Protein AF-U3U5K9-F1 (afdb_monomer)

Sequence (78 aa):
MPALIARVVWCEMDPASGKPLNADSLSQTITVPASLMPRSSVSVPLRLSGLAPGQLGYVRVHDVQAVTDASGTVVAGQ

Mean predicted aligned error: 7.74 Å

Solvent-accessible surface area (backbone atoms only — not comparable to full-atom values): 5091 Å² total; per-residue (Å²): 70,72,23,33,37,32,38,35,38,37,21,39,44,39,86,89,79,72,42,67,40,66,90,71,50,41,76,49,78,50,77,44,74,59,43,92,56,100,54,94,78,84,88,76,95,78,83,79,70,98,55,57,82,91,49,58,59,39,79,48,80,43,77,73,41,76,48,80,75,84,78,78,72,77,80,76,75,132

Radius of gyration: 18.01 Å; Cα contacts (8 Å, |Δi|>4): 123; chains: 1; bounding box: 46×21×54 Å

Nearest PDB structures (foldseek):
  2jwy-assembly1_A  TM=8.346E-01  e=1.318E-02  Escherichia coli K-12
  3ir2-assembly1_A  TM=2.715E-01  e=9.337E+00  Homo sapiens

Secondary structure (DSSP, 8-state):
--EEEEEEEEE-B-TTT--B-GGG-EEEEEEEPP-SS--S---------SS-TTT--EEEEEEEEEE-----------

Foldseek 3Di:
DFKKKKKKKWAFADPVPRHGPPVPIDMDMWIDHDDPDDDDDDDTDDDPPDDDPVRTRDMDIDPMDGDPDPPPDPPDDD

Structure (mmCIF, N/CA/C/O backbone):
data_AF-U3U5K9-F1
#
_entry.id   AF-U3U5K9-F1
#
loop_
_atom_site.group_PDB
_atom_site.id
_atom_site.type_symbol
_atom_site.label_atom_id
_atom_site.label_alt_id
_atom_site.label_comp_id
_atom_site.label_asym_id
_atom_site.label_entity_id
_atom_site.label_seq_id
_atom_site.pdbx_PDB_ins_code
_atom_site.Cartn_x
_atom_site.Cartn_y
_atom_site.Cartn_z
_atom_site.occupancy
_atom_site.B_iso_or_equiv
_atom_site.auth_seq_id
_atom_site.auth_comp_id
_atom_site.auth_asym_id
_atom_site.auth_atom_id
_atom_site.pdbx_PDB_model_num
ATOM 1 N N . MET A 1 1 ? -13.179 -5.766 15.541 1.00 82.62 1 MET A N 1
ATOM 2 C CA . MET A 1 1 ? -11.889 -5.202 15.067 1.00 82.62 1 MET A CA 1
ATOM 3 C C . MET A 1 1 ? -11.843 -3.718 15.400 1.00 82.62 1 MET A C 1
ATOM 5 O O . MET A 1 1 ? -12.859 -3.074 15.148 1.00 82.62 1 MET A O 1
ATOM 9 N N . PRO A 1 2 ? -10.743 -3.193 15.978 1.00 86.62 2 PRO A N 1
ATOM 10 C CA . PRO A 1 2 ? -10.617 -1.769 16.304 1.00 86.62 2 PRO A CA 1
ATOM 11 C C . PRO A 1 2 ? -10.494 -0.907 15.041 1.00 86.62 2 PRO A C 1
ATOM 13 O O . PRO A 1 2 ? -10.223 -1.431 13.959 1.00 86.62 2 PRO A O 1
ATOM 16 N N . ALA A 1 3 ? -10.690 0.405 15.188 1.00 91.69 3 ALA A N 1
ATOM 17 C CA . ALA A 1 3 ? -10.379 1.355 14.127 1.00 91.69 3 ALA A CA 1
ATOM 18 C C . ALA A 1 3 ? -8.857 1.460 13.942 1.00 91.69 3 ALA A C 1
ATOM 20 O O . ALA A 1 3 ? -8.096 1.383 14.909 1.00 91.69 3 ALA A O 1
ATOM 21 N N . LEU A 1 4 ? -8.409 1.619 12.697 1.00 93.62 4 LEU A N 1
ATOM 22 C CA . LEU A 1 4 ? -6.991 1.689 12.343 1.00 93.62 4 LEU A CA 1
ATOM 23 C C . LEU A 1 4 ? -6.761 2.776 11.292 1.00 93.62 4 LEU A C 1
ATOM 25 O O . LEU A 1 4 ? -7.619 3.040 10.447 1.00 93.62 4 LEU A O 1
ATOM 29 N N . ILE A 1 5 ? -5.564 3.340 11.300 1.00 96.12 5 ILE A N 1
ATOM 30 C CA . ILE A 1 5 ? -5.019 4.164 10.225 1.00 96.12 5 ILE A CA 1
ATOM 31 C C . ILE A 1 5 ? -3.735 3.506 9.723 1.00 96.12 5 ILE A C 1
ATOM 33 O O . ILE A 1 5 ? -2.992 2.909 10.501 1.00 96.12 5 ILE A O 1
ATOM 37 N N . ALA A 1 6 ? -3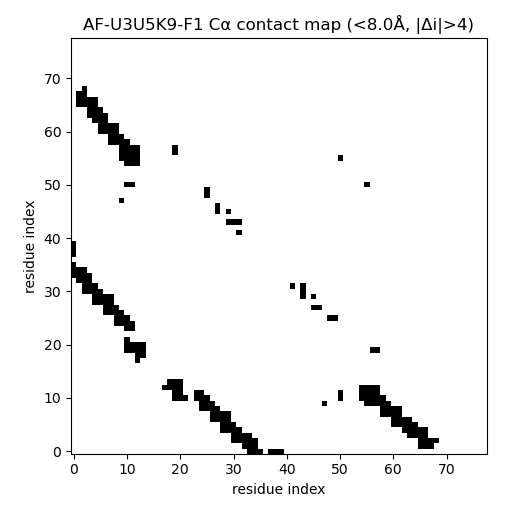.499 3.562 8.416 1.00 96.88 6 ALA A N 1
ATOM 38 C CA . ALA A 1 6 ? -2.279 3.042 7.812 1.00 96.88 6 ALA A CA 1
ATOM 39 C C . ALA A 1 6 ? -1.876 3.880 6.604 1.00 96.88 6 ALA A C 1
ATOM 41 O O . ALA A 1 6 ? -2.726 4.470 5.928 1.00 96.88 6 ALA A O 1
ATOM 42 N N . ARG A 1 7 ? -0.580 3.881 6.291 1.00 97.56 7 ARG A N 1
ATOM 43 C CA . ARG A 1 7 ? -0.054 4.490 5.073 1.00 97.56 7 ARG A CA 1
ATOM 44 C C . ARG A 1 7 ? 0.242 3.415 4.039 1.00 97.56 7 ARG A C 1
ATOM 46 O O . ARG A 1 7 ? 0.895 2.414 4.330 1.00 97.56 7 ARG A O 1
ATOM 53 N N . VAL A 1 8 ? -0.235 3.633 2.820 1.00 97.75 8 VAL A N 1
ATOM 54 C CA . VAL A 1 8 ? 0.088 2.801 1.663 1.00 97.75 8 VAL A CA 1
ATOM 55 C C . VAL A 1 8 ? 1.010 3.586 0.750 1.00 97.75 8 VAL A C 1
ATOM 57 O O . VAL A 1 8 ? 0.719 4.738 0.436 1.00 97.75 8 VAL A O 1
ATOM 60 N N . VAL A 1 9 ? 2.110 2.968 0.338 1.00 97.56 9 VAL A N 1
ATOM 61 C CA . VAL A 1 9 ? 3.087 3.519 -0.604 1.00 97.56 9 VAL A CA 1
ATOM 62 C C . VAL A 1 9 ? 3.149 2.623 -1.832 1.00 97.56 9 VAL A C 1
ATOM 64 O O . VAL A 1 9 ? 3.110 1.398 -1.695 1.00 97.56 9 VAL A O 1
ATOM 67 N N . TRP A 1 10 ? 3.246 3.220 -3.017 1.00 97.69 10 TRP A N 1
ATOM 68 C CA . TRP A 1 10 ? 3.425 2.498 -4.271 1.00 97.69 10 TRP A CA 1
ATOM 69 C C . TRP A 1 10 ? 4.366 3.218 -5.231 1.00 97.69 10 TRP A C 1
ATOM 71 O O . TRP A 1 10 ? 4.449 4.446 -5.233 1.00 97.69 10 TRP A O 1
ATOM 81 N N . CYS A 1 11 ? 5.062 2.435 -6.051 1.00 96.31 11 CYS A N 1
ATOM 82 C CA . CYS A 1 11 ? 5.969 2.921 -7.086 1.00 96.31 11 CYS A CA 1
ATOM 83 C C . CYS A 1 11 ? 6.188 1.865 -8.184 1.00 96.31 11 CYS A C 1
ATOM 85 O O . CYS A 1 11 ? 5.672 0.740 -8.120 1.00 96.31 11 CYS A O 1
ATOM 87 N N . GLU A 1 12 ? 6.959 2.244 -9.200 1.00 96.00 12 GLU A N 1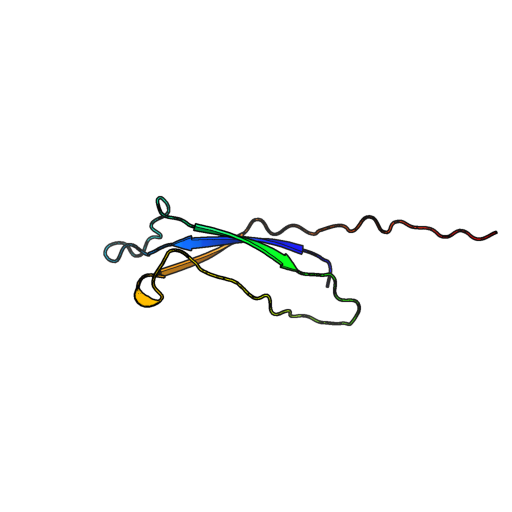
ATOM 88 C CA . GLU A 1 12 ? 7.541 1.307 -10.158 1.00 96.00 12 GLU A CA 1
ATOM 89 C C . GLU A 1 12 ? 8.681 0.502 -9.504 1.00 96.00 12 GLU A C 1
ATOM 91 O O . GLU A 1 12 ? 9.254 0.882 -8.476 1.00 96.00 12 GLU A O 1
ATOM 96 N N . MET A 1 13 ? 8.987 -0.653 -10.086 1.00 94.62 13 MET A N 1
ATOM 97 C CA . MET A 1 13 ? 10.106 -1.494 -9.683 1.00 94.62 13 MET A CA 1
ATOM 98 C C . MET A 1 13 ? 11.196 -1.413 -10.747 1.00 94.62 13 MET A C 1
ATOM 100 O O . MET A 1 13 ? 10.909 -1.561 -11.931 1.00 94.62 13 MET A O 1
ATOM 104 N N . ASP A 1 14 ? 12.442 -1.215 -10.326 1.00 91.81 14 ASP A N 1
ATOM 105 C CA . ASP A 1 14 ? 13.583 -1.226 -11.232 1.00 91.81 14 ASP A CA 1
ATOM 106 C C . ASP A 1 14 ? 13.716 -2.616 -11.883 1.00 91.81 14 ASP A C 1
ATOM 108 O O . ASP A 1 14 ? 13.897 -3.606 -11.162 1.00 91.81 14 ASP A O 1
ATOM 112 N N . PRO A 1 15 ? 13.644 -2.731 -13.220 1.00 87.69 15 PRO A N 1
ATOM 113 C CA . PRO A 1 15 ? 13.633 -4.029 -13.891 1.00 87.69 15 PRO A CA 1
ATOM 114 C C . PRO A 1 15 ? 14.978 -4.761 -13.805 1.00 87.69 15 PRO A C 1
ATOM 116 O O . PRO A 1 15 ? 15.013 -5.981 -13.943 1.00 87.69 15 PRO A O 1
ATOM 119 N N . ALA A 1 16 ? 16.083 -4.044 -13.574 1.00 93.56 16 ALA A N 1
ATOM 120 C CA . ALA A 1 16 ? 17.417 -4.634 -13.506 1.00 93.56 16 ALA A CA 1
ATOM 121 C C . ALA A 1 16 ? 17.728 -5.241 -12.126 1.00 93.56 16 ALA A C 1
ATOM 123 O O . ALA A 1 16 ? 18.325 -6.313 -12.037 1.00 93.56 16 ALA A O 1
ATOM 124 N N . SER A 1 17 ? 17.335 -4.564 -11.045 1.00 91.88 17 SER A N 1
ATOM 125 C CA . SER A 1 17 ? 17.638 -4.950 -9.661 1.00 91.88 17 SER A CA 1
ATOM 126 C C . SER A 1 17 ? 16.451 -5.537 -8.898 1.00 91.88 17 SER A C 1
ATOM 128 O O . SER A 1 17 ? 16.648 -6.096 -7.818 1.00 91.88 17 SER A O 1
ATOM 130 N N . GLY A 1 18 ? 15.226 -5.392 -9.415 1.00 91.44 18 GLY A N 1
ATOM 131 C CA . GLY A 1 18 ? 13.994 -5.798 -8.734 1.00 91.44 18 GLY A CA 1
ATOM 132 C C . GLY A 1 18 ? 13.688 -4.970 -7.483 1.00 91.44 18 GLY A C 1
ATOM 133 O O . GLY A 1 18 ? 12.926 -5.406 -6.621 1.00 91.44 18 GLY A O 1
ATOM 134 N N . LYS A 1 19 ? 14.317 -3.797 -7.329 1.00 94.31 19 LYS A N 1
ATOM 135 C CA . LYS A 1 19 ? 14.127 -2.930 -6.162 1.00 94.31 19 LYS A CA 1
ATOM 136 C C . LYS A 1 19 ? 13.068 -1.858 -6.427 1.00 94.31 19 LYS A C 1
ATOM 138 O O . LYS A 1 19 ? 12.971 -1.371 -7.550 1.00 94.31 19 LYS A O 1
ATOM 143 N N . PRO A 1 20 ? 12.308 -1.431 -5.404 1.00 94.69 20 PRO A N 1
ATOM 144 C CA . PRO A 1 20 ? 11.368 -0.326 -5.553 1.00 94.69 20 PRO A CA 1
ATOM 145 C C . PRO A 1 20 ? 12.094 0.974 -5.910 1.00 94.69 20 PRO A C 1
ATOM 147 O O . PRO A 1 20 ? 13.076 1.342 -5.251 1.00 94.69 20 PRO A O 1
ATOM 150 N N . LEU A 1 21 ? 11.579 1.704 -6.899 1.00 93.81 21 LEU A N 1
ATOM 151 C CA . LEU A 1 21 ? 12.042 3.050 -7.235 1.00 93.81 21 LEU A CA 1
ATOM 152 C C . LEU A 1 21 ? 11.472 4.046 -6.220 1.00 93.81 21 LEU A C 1
ATOM 154 O O . LEU A 1 21 ? 10.469 4.713 -6.449 1.00 93.81 21 LEU A O 1
ATOM 158 N N . ASN A 1 22 ? 12.096 4.106 -5.040 1.00 89.19 22 ASN A N 1
ATOM 159 C CA . ASN A 1 22 ? 11.545 4.862 -3.913 1.00 89.19 22 ASN A CA 1
ATOM 160 C C . ASN A 1 22 ? 11.457 6.380 -4.165 1.00 89.19 22 ASN A C 1
ATOM 162 O O . ASN A 1 22 ? 10.604 7.023 -3.557 1.00 89.19 22 ASN A O 1
ATOM 166 N N . ALA A 1 23 ? 12.306 6.940 -5.034 1.00 89.38 23 ALA A N 1
ATOM 167 C CA . ALA A 1 23 ? 12.325 8.373 -5.345 1.00 89.38 23 ALA A CA 1
ATOM 168 C C . ALA A 1 23 ? 10.993 8.872 -5.937 1.00 89.38 23 ALA A C 1
ATOM 170 O O . ALA A 1 23 ? 10.545 9.958 -5.584 1.00 89.38 23 ALA A O 1
ATOM 171 N N . ASP A 1 24 ? 10.327 8.039 -6.739 1.00 87.75 24 ASP A N 1
ATOM 172 C CA . ASP A 1 24 ? 9.046 8.334 -7.393 1.00 87.75 24 ASP A CA 1
ATOM 173 C C . ASP A 1 24 ? 7.856 7.704 -6.650 1.00 87.75 24 ASP A C 1
ATOM 175 O O . ASP A 1 24 ? 6.813 7.393 -7.228 1.00 87.75 24 ASP A O 1
ATOM 179 N N . SER A 1 25 ? 8.010 7.474 -5.342 1.00 95.31 25 SER A N 1
ATOM 180 C CA . SER A 1 25 ? 6.953 6.871 -4.534 1.00 95.31 25 SER A CA 1
ATOM 181 C C . SER A 1 25 ? 5.772 7.802 -4.337 1.00 95.31 25 SER A C 1
ATOM 183 O O . SER A 1 25 ? 5.902 8.948 -3.907 1.00 95.31 25 SER A O 1
ATOM 185 N N . LEU A 1 26 ? 4.590 7.238 -4.532 1.00 97.06 26 LEU A N 1
ATOM 186 C CA . LEU A 1 26 ? 3.312 7.856 -4.230 1.00 97.06 26 LEU A CA 1
ATOM 187 C C . LEU A 1 26 ? 2.731 7.214 -2.975 1.00 97.06 26 LEU A C 1
ATOM 189 O O . LEU A 1 26 ? 3.066 6.081 -2.627 1.00 97.06 26 LEU A O 1
ATOM 193 N N . SER A 1 27 ? 1.880 7.944 -2.257 1.00 96.38 27 SER A N 1
ATOM 194 C CA . SER A 1 27 ? 1.298 7.425 -1.022 1.00 96.38 27 SER A CA 1
ATOM 195 C C . SER A 1 27 ? -0.124 7.900 -0.779 1.00 96.38 27 SER A C 1
ATOM 197 O O . SER A 1 27 ? -0.468 9.031 -1.114 1.00 96.38 27 SER A O 1
ATOM 199 N N . GLN A 1 28 ? -0.917 7.056 -0.126 1.00 96.94 28 GLN A N 1
ATOM 200 C CA . GLN A 1 28 ? -2.260 7.360 0.354 1.00 96.94 28 GLN A CA 1
ATOM 201 C C . GLN A 1 28 ? -2.422 6.802 1.765 1.00 96.94 28 GLN A C 1
ATOM 203 O O . GLN A 1 28 ? -2.063 5.660 2.052 1.00 96.94 28 GLN A O 1
ATOM 208 N N . THR A 1 29 ? -3.012 7.608 2.636 1.00 96.62 29 THR A N 1
ATOM 209 C CA . THR A 1 29 ? -3.478 7.156 3.943 1.00 96.62 29 THR A CA 1
ATOM 210 C C . THR A 1 29 ? -4.840 6.487 3.795 1.00 96.62 29 THR A C 1
ATOM 212 O O . THR A 1 29 ? -5.725 7.010 3.116 1.00 96.62 29 THR A O 1
ATOM 215 N N . ILE A 1 30 ? -5.014 5.335 4.437 1.00 95.88 30 ILE A N 1
ATOM 216 C CA . ILE A 1 30 ? -6.294 4.634 4.523 1.00 95.88 30 ILE A CA 1
ATOM 217 C C . ILE A 1 30 ? -6.787 4.601 5.966 1.00 95.88 30 ILE A C 1
ATOM 219 O O . ILE A 1 30 ? -5.999 4.512 6.908 1.00 95.88 30 ILE A O 1
ATOM 223 N N . THR A 1 31 ? -8.107 4.625 6.120 1.00 94.25 31 THR A N 1
ATOM 224 C CA . THR A 1 31 ? -8.778 4.480 7.412 1.00 94.25 31 THR A CA 1
ATOM 225 C C . THR A 1 31 ? -9.626 3.222 7.389 1.00 94.25 31 THR A C 1
ATOM 227 O O . THR A 1 31 ? -10.437 3.015 6.486 1.00 94.25 31 THR A O 1
ATOM 230 N N . VAL A 1 32 ? -9.439 2.380 8.398 1.00 92.88 32 VAL A N 1
ATOM 231 C CA . VAL A 1 32 ? -10.262 1.204 8.652 1.00 92.88 32 VAL A CA 1
ATOM 232 C C . VAL A 1 32 ? -11.204 1.542 9.806 1.00 92.88 32 VAL A C 1
ATOM 234 O O . VAL A 1 32 ? -10.723 1.787 10.914 1.00 92.88 32 VAL A O 1
ATOM 237 N N . PRO A 1 33 ? -12.529 1.564 9.591 1.00 88.69 33 PRO A N 1
ATOM 238 C CA . PRO A 1 33 ? -13.470 1.836 10.667 1.00 88.69 33 PRO A CA 1
ATOM 239 C C . PRO A 1 33 ? -13.520 0.674 11.665 1.00 88.69 33 PRO A C 1
ATOM 241 O O . PRO A 1 33 ? -13.334 -0.492 11.299 1.00 88.69 33 PRO A O 1
ATOM 244 N N . ALA A 1 34 ? -13.833 0.990 12.924 1.00 88.62 34 ALA A N 1
ATOM 245 C CA . ALA A 1 34 ? -14.114 -0.029 13.925 1.00 88.62 34 ALA A CA 1
ATOM 246 C C . ALA A 1 34 ? -15.317 -0.877 13.489 1.00 88.62 34 ALA A C 1
ATOM 248 O O . ALA A 1 34 ? -16.307 -0.37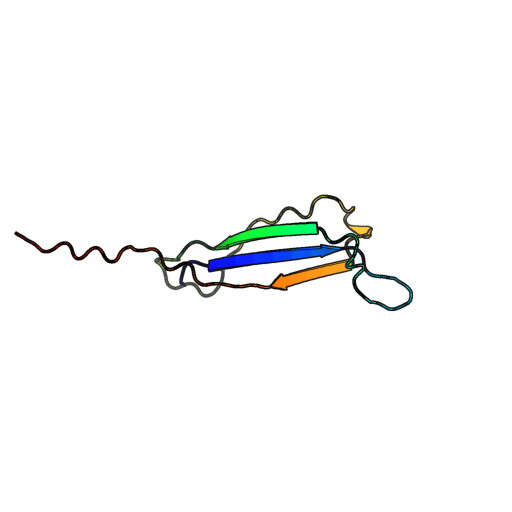8 12.953 1.00 88.62 34 ALA A O 1
ATOM 249 N N . SER A 1 35 ? -15.232 -2.183 13.726 1.00 86.94 35 SER A N 1
ATOM 250 C CA . SER A 1 35 ? -16.317 -3.111 13.425 1.00 86.94 35 SER A CA 1
ATOM 251 C C . SER A 1 35 ? -17.016 -3.517 14.716 1.00 86.94 35 SER A C 1
ATOM 253 O O . SER A 1 35 ? -16.382 -4.121 15.583 1.00 86.94 35 SER A O 1
ATOM 255 N N . LEU A 1 36 ? -18.311 -3.192 14.810 1.00 86.00 36 LEU A N 1
ATOM 256 C CA . LEU A 1 36 ? -19.188 -3.554 15.933 1.00 86.00 36 LEU A CA 1
ATOM 257 C C . LEU A 1 36 ? -19.561 -5.044 15.938 1.00 86.00 36 LEU A C 1
ATOM 259 O O . LEU A 1 36 ? -19.869 -5.606 16.982 1.00 86.00 36 LEU A O 1
ATOM 263 N N . MET A 1 37 ? -19.523 -5.686 14.771 1.00 89.00 37 MET A N 1
ATOM 264 C CA . MET A 1 37 ? -19.755 -7.121 14.627 1.00 89.00 37 MET A CA 1
ATOM 265 C C . MET A 1 37 ? -18.419 -7.875 14.612 1.00 89.00 37 MET A C 1
ATOM 267 O O . MET A 1 37 ? -17.418 -7.331 14.127 1.00 89.00 37 MET A O 1
ATOM 271 N N . PRO A 1 38 ? -18.373 -9.134 15.087 1.00 85.50 38 PRO A N 1
ATOM 272 C CA . PRO A 1 38 ? -17.203 -9.984 14.924 1.00 85.50 38 PRO A CA 1
ATOM 273 C C . PRO A 1 38 ? -16.871 -10.144 13.439 1.00 85.50 38 PRO A C 1
ATOM 275 O O . PRO A 1 38 ? -17.585 -10.797 12.683 1.00 85.50 38 PRO A O 1
ATOM 278 N N . ARG A 1 39 ? -15.779 -9.517 13.014 1.00 83.75 39 ARG A N 1
ATOM 279 C CA . ARG A 1 39 ? -15.195 -9.671 11.683 1.00 83.75 39 ARG A CA 1
ATOM 280 C C . ARG A 1 39 ? -13.688 -9.748 11.824 1.00 83.75 39 ARG A C 1
ATOM 282 O O . ARG A 1 39 ? -13.133 -9.105 12.712 1.00 83.75 39 ARG A O 1
ATOM 289 N N . SER A 1 40 ? -13.053 -10.515 10.948 1.00 86.19 40 SER A N 1
ATOM 290 C CA . SER A 1 40 ? -11.597 -10.670 10.865 1.00 86.19 40 SER A CA 1
ATOM 291 C C . SER A 1 40 ? -10.995 -10.033 9.607 1.00 86.19 40 SER A C 1
ATOM 293 O O . SER A 1 40 ? -9.777 -10.016 9.458 1.00 86.19 40 SER A O 1
ATOM 295 N N . SER A 1 41 ? -11.823 -9.494 8.706 1.00 89.25 41 SER A N 1
ATOM 296 C CA . SER A 1 41 ? -11.383 -8.834 7.476 1.00 89.25 41 SER A CA 1
ATOM 297 C C . SER A 1 41 ? -12.280 -7.652 7.100 1.00 89.25 41 SER A C 1
ATOM 299 O O . SER A 1 41 ? -13.436 -7.535 7.518 1.00 89.25 41 SER A O 1
ATOM 301 N N . VAL A 1 42 ? -11.714 -6.738 6.314 1.00 90.19 42 VAL A 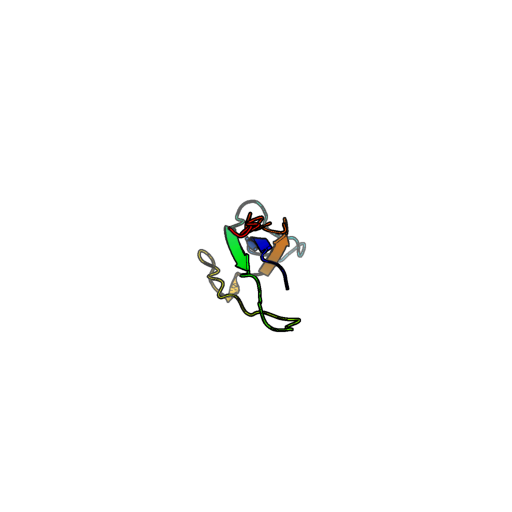N 1
ATOM 302 C CA . VAL A 1 42 ? -12.370 -5.538 5.792 1.00 90.19 42 VAL A CA 1
ATOM 303 C C . VAL A 1 42 ? -11.768 -5.198 4.436 1.00 90.19 42 VAL A C 1
ATOM 305 O O . VAL A 1 42 ? -10.567 -5.357 4.229 1.00 90.19 42 VAL A O 1
ATOM 308 N N . SER A 1 43 ? -12.601 -4.729 3.514 1.00 92.94 43 SER A N 1
ATOM 309 C CA . SER A 1 43 ? -12.162 -4.227 2.214 1.00 92.94 43 SER A CA 1
ATOM 310 C C . SER A 1 43 ? -12.214 -2.706 2.232 1.00 92.94 43 SER A C 1
ATOM 312 O O . SER A 1 43 ? -13.231 -2.130 2.619 1.00 92.94 43 SER A O 1
ATOM 314 N N . VAL A 1 44 ? -11.120 -2.062 1.828 1.00 92.00 44 VAL A N 1
ATOM 315 C CA . VAL A 1 44 ? -11.006 -0.601 1.755 1.00 92.00 44 VAL A CA 1
ATOM 316 C C . VAL A 1 44 ? -10.666 -0.222 0.314 1.00 92.00 44 VAL A C 1
ATOM 318 O O . VAL A 1 44 ? -9.702 -0.766 -0.228 1.00 92.00 44 VAL A O 1
ATOM 321 N N . PRO A 1 45 ? -11.431 0.674 -0.334 1.00 91.94 45 PRO A N 1
ATOM 322 C CA . PRO A 1 45 ? -11.099 1.133 -1.674 1.00 91.94 45 PRO A CA 1
ATOM 323 C C . PRO A 1 45 ? -9.816 1.971 -1.645 1.00 91.94 45 PRO A C 1
ATOM 325 O O . PRO A 1 45 ? -9.673 2.894 -0.844 1.00 91.94 45 PRO A O 1
ATOM 328 N N . LEU A 1 46 ? -8.890 1.664 -2.550 1.00 93.94 46 LEU A N 1
ATOM 329 C CA . LEU A 1 46 ? -7.590 2.320 -2.667 1.00 93.94 46 LEU A CA 1
ATOM 330 C C . LEU A 1 46 ? -7.406 2.814 -4.106 1.00 93.94 46 LEU A C 1
ATOM 332 O O . LEU A 1 46 ? -7.611 2.045 -5.045 1.00 93.94 46 LEU A O 1
ATOM 336 N N . ARG A 1 47 ? -7.033 4.088 -4.294 1.00 93.44 47 ARG A N 1
ATOM 337 C CA . ARG A 1 47 ? -6.804 4.663 -5.630 1.00 93.44 47 ARG A CA 1
ATOM 338 C C . ARG A 1 47 ? -5.318 4.900 -5.857 1.00 93.44 47 ARG A C 1
ATOM 340 O O . ARG A 1 47 ? -4.782 5.946 -5.504 1.00 93.44 47 ARG A O 1
ATOM 347 N N . LEU A 1 48 ? -4.682 3.943 -6.520 1.00 94.62 48 LEU A N 1
ATOM 348 C CA . LEU A 1 48 ? -3.279 4.022 -6.923 1.00 94.62 48 LEU A CA 1
ATOM 349 C C . LEU A 1 48 ? -3.141 4.943 -8.139 1.00 94.62 48 LEU A C 1
ATOM 351 O O . LEU A 1 48 ? -3.174 4.508 -9.285 1.00 94.62 48 LEU A O 1
ATOM 355 N N . SER A 1 49 ? -3.087 6.244 -7.879 1.00 92.62 49 SER A N 1
ATOM 356 C CA . SER A 1 49 ? -2.979 7.265 -8.925 1.00 92.62 49 SER A CA 1
ATOM 357 C C . SER A 1 49 ? -1.518 7.474 -9.328 1.00 92.62 49 SER A C 1
ATOM 359 O O . SER A 1 49 ? -0.621 7.067 -8.598 1.00 92.62 49 SER A O 1
ATOM 361 N N . GLY A 1 50 ? -1.284 8.121 -10.472 1.00 92.75 50 GLY A N 1
ATOM 362 C CA . GLY A 1 50 ? 0.047 8.562 -10.910 1.00 92.75 50 GLY A CA 1
ATOM 363 C C . GLY A 1 50 ? 0.907 7.516 -11.626 1.00 92.75 50 GLY A C 1
ATOM 364 O O . GLY A 1 50 ? 1.927 7.893 -12.186 1.00 92.75 50 GLY A O 1
ATOM 365 N N . LEU A 1 51 ? 0.484 6.248 -11.684 1.00 93.38 51 LEU A N 1
ATOM 366 C CA . LEU A 1 51 ? 1.133 5.199 -12.479 1.00 93.38 51 LEU A CA 1
ATOM 367 C C . LEU A 1 51 ? 0.109 4.457 -13.335 1.00 93.38 51 LEU A C 1
ATOM 369 O O . LEU A 1 51 ? -1.014 4.198 -12.895 1.00 93.38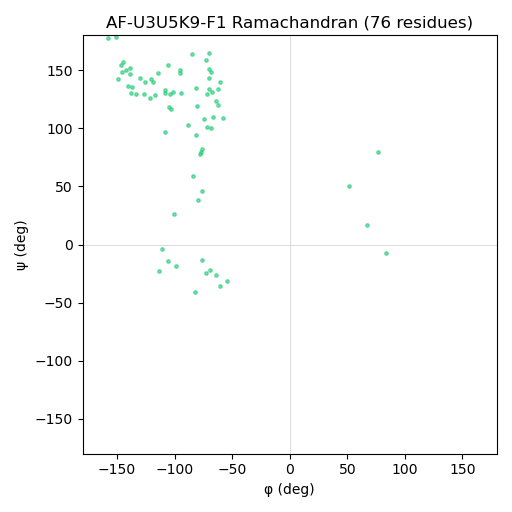 51 LEU A O 1
ATOM 373 N N . ALA A 1 52 ? 0.504 4.081 -14.552 1.00 92.56 52 ALA A N 1
ATOM 374 C CA . ALA A 1 52 ? -0.280 3.145 -15.344 1.00 92.56 52 ALA A CA 1
ATOM 375 C C . ALA A 1 52 ? -0.243 1.746 -14.692 1.00 92.56 52 ALA A C 1
ATOM 377 O O . ALA A 1 52 ? 0.782 1.372 -14.119 1.00 92.56 52 ALA A O 1
ATOM 378 N N . PRO A 1 53 ? -1.301 0.921 -14.818 1.00 91.31 53 PRO A N 1
ATOM 379 C CA . PRO A 1 53 ? -1.327 -0.413 -14.212 1.00 91.31 53 PRO A CA 1
ATOM 380 C C . PRO A 1 53 ? -0.140 -1.311 -14.594 1.00 91.31 53 PRO A C 1
ATOM 382 O O . PRO A 1 53 ? 0.295 -2.107 -13.774 1.00 91.31 53 PRO A O 1
ATOM 385 N N . GLY A 1 54 ? 0.407 -1.164 -15.808 1.00 92.00 54 GLY A N 1
ATOM 386 C CA . GLY A 1 54 ? 1.582 -1.919 -16.264 1.00 92.00 54 GLY A CA 1
ATOM 387 C C . GLY A 1 54 ? 2.927 -1.452 -15.689 1.00 92.00 54 GLY A C 1
ATOM 388 O O . GLY A 1 54 ? 3.909 -2.168 -15.832 1.00 92.00 54 GLY A O 1
ATOM 389 N N . GLN A 1 55 ? 2.978 -0.276 -15.056 1.00 92.50 55 GLN A N 1
ATOM 390 C CA . GLN A 1 55 ? 4.180 0.285 -14.416 1.00 92.50 55 GLN A CA 1
ATOM 391 C C . GLN A 1 55 ? 4.199 0.061 -12.901 1.00 92.50 55 GLN A C 1
ATOM 393 O O . GLN A 1 55 ? 5.238 0.170 -12.257 1.00 92.50 55 GLN A O 1
ATOM 398 N N . LEU A 1 56 ? 3.046 -0.234 -12.300 1.00 94.75 56 LEU A N 1
ATOM 399 C CA . LEU A 1 56 ? 2.952 -0.495 -10.872 1.00 94.75 56 LEU A CA 1
ATOM 400 C C . LEU A 1 56 ? 3.695 -1.795 -10.526 1.00 94.75 56 LEU A C 1
ATOM 402 O O . LEU A 1 56 ? 3.226 -2.885 -10.847 1.00 94.75 56 L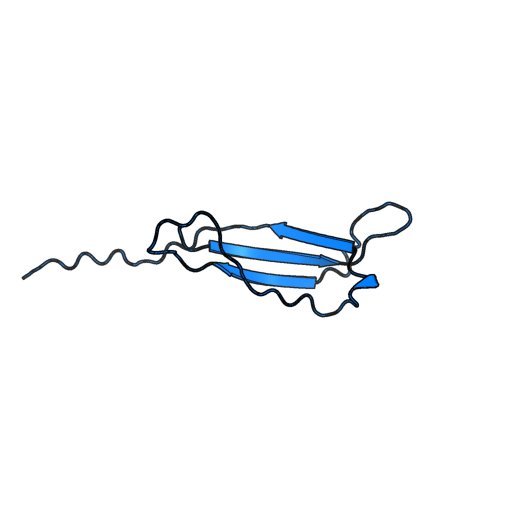EU A O 1
ATOM 406 N N . GLY A 1 57 ? 4.833 -1.676 -9.842 1.00 94.00 57 GLY A N 1
ATOM 407 C CA . GLY A 1 57 ? 5.692 -2.816 -9.503 1.00 94.00 57 GLY A CA 1
ATOM 408 C C . GLY A 1 57 ? 5.773 -3.120 -8.008 1.00 94.00 57 GLY A C 1
ATOM 409 O O . GLY A 1 57 ? 6.072 -4.248 -7.625 1.00 94.00 57 GLY A O 1
ATOM 410 N N . TYR A 1 58 ? 5.490 -2.137 -7.149 1.00 95.75 58 TYR A N 1
ATOM 411 C CA . TYR A 1 58 ? 5.610 -2.278 -5.701 1.00 95.75 58 TYR A CA 1
ATOM 412 C C . TYR A 1 58 ? 4.462 -1.587 -4.964 1.00 95.75 58 TYR A C 1
ATOM 414 O O . TYR A 1 58 ? 4.110 -0.450 -5.274 1.00 95.75 58 TYR A O 1
ATOM 422 N N . VAL A 1 59 ? 3.909 -2.263 -3.951 1.00 96.19 59 VAL A N 1
ATOM 423 C CA . VAL A 1 59 ? 2.918 -1.711 -3.018 1.00 96.19 59 VAL A CA 1
ATOM 424 C C . VAL A 1 59 ? 3.261 -2.170 -1.606 1.00 96.19 59 VAL A C 1
ATOM 426 O O . VAL A 1 59 ? 3.454 -3.361 -1.359 1.00 96.19 59 VAL A O 1
ATOM 429 N N . ARG A 1 60 ? 3.301 -1.238 -0.655 1.00 96.56 60 ARG A N 1
ATOM 430 C CA . ARG A 1 60 ? 3.574 -1.520 0.757 1.00 96.56 60 ARG A CA 1
ATOM 431 C C . ARG A 1 60 ? 2.585 -0.797 1.651 1.00 96.56 60 ARG A C 1
ATOM 433 O O . ARG A 1 60 ? 2.449 0.418 1.568 1.00 96.56 60 ARG A O 1
ATOM 440 N N . VAL A 1 61 ? 1.979 -1.537 2.573 1.00 97.06 61 VAL A N 1
ATOM 441 C CA . VAL A 1 61 ? 1.243 -0.971 3.709 1.00 97.06 61 VAL A CA 1
ATOM 442 C C . VAL A 1 61 ? 2.185 -0.907 4.908 1.00 97.06 61 VAL A C 1
ATOM 444 O O . VAL A 1 61 ? 2.868 -1.885 5.215 1.00 97.06 61 VAL A O 1
ATOM 447 N N . HIS A 1 62 ? 2.266 0.240 5.570 1.00 97.19 62 HIS A N 1
ATOM 448 C CA . HIS A 1 62 ? 3.108 0.439 6.746 1.00 97.19 62 HIS A CA 1
ATOM 449 C C . HIS A 1 62 ? 2.516 1.505 7.676 1.00 97.19 62 HIS A C 1
ATOM 451 O O . HIS A 1 62 ? 1.475 2.086 7.375 1.00 97.19 62 HIS A O 1
ATOM 457 N N . ASP A 1 63 ? 3.199 1.753 8.802 1.00 96.75 63 ASP A N 1
ATOM 458 C CA . ASP A 1 63 ? 2.774 2.727 9.819 1.00 96.75 63 ASP A CA 1
ATOM 459 C C . ASP A 1 63 ? 1.316 2.502 10.250 1.00 96.75 63 ASP A C 1
ATOM 461 O O . ASP A 1 63 ? 0.466 3.386 10.192 1.00 96.75 63 ASP A O 1
ATOM 465 N N . VAL A 1 64 ? 1.010 1.247 10.592 1.00 95.50 64 VAL A N 1
ATOM 466 C CA . VAL A 1 64 ? -0.326 0.853 11.035 1.00 95.50 64 VAL A CA 1
ATOM 467 C C . VAL A 1 64 ? -0.472 1.235 12.499 1.00 95.50 64 VAL A C 1
ATOM 469 O O . VAL A 1 64 ? 0.263 0.734 13.350 1.00 95.50 64 VAL A O 1
ATOM 472 N N . GLN A 1 65 ? -1.440 2.093 12.789 1.00 95.25 65 GLN A N 1
ATOM 473 C CA . GLN A 1 65 ? -1.714 2.582 14.132 1.00 95.25 65 GLN A CA 1
ATOM 474 C C . GLN A 1 65 ? -3.175 2.325 14.482 1.00 95.25 65 GLN A C 1
ATOM 476 O O . GLN A 1 65 ? -4.071 2.483 13.648 1.00 95.25 65 GLN A O 1
ATOM 481 N N . ALA A 1 66 ? -3.423 1.923 15.726 1.00 91.88 66 ALA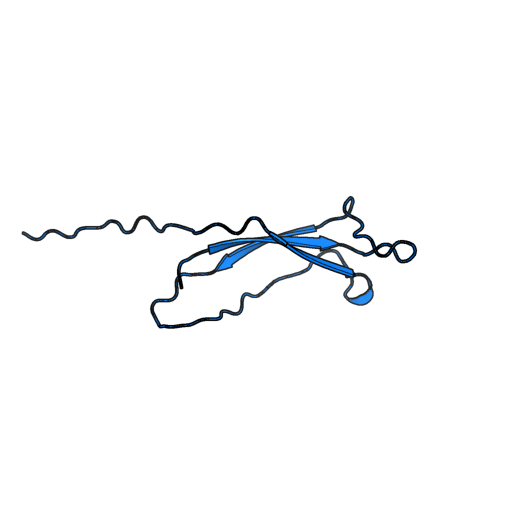 A N 1
ATOM 482 C CA . ALA A 1 66 ? -4.778 1.860 16.244 1.00 91.88 66 ALA A CA 1
ATOM 483 C C . ALA A 1 66 ? -5.300 3.279 16.464 1.00 91.88 66 ALA A C 1
ATOM 485 O O . ALA A 1 66 ? -4.645 4.097 17.107 1.00 91.88 66 ALA A O 1
ATOM 486 N N . VAL A 1 67 ? -6.491 3.557 15.940 1.00 86.75 67 VAL A N 1
ATOM 487 C CA . VAL A 1 67 ? -7.215 4.778 16.271 1.00 86.75 67 VAL A CA 1
ATOM 488 C C . VAL A 1 67 ? -8.042 4.455 17.503 1.00 86.75 67 VAL A C 1
ATOM 490 O O . VAL A 1 67 ? -9.063 3.770 17.423 1.00 86.75 67 VAL A O 1
ATOM 493 N N . THR A 1 68 ? -7.572 4.909 18.659 1.00 66.88 68 THR A N 1
ATOM 494 C CA . THR A 1 68 ? -8.400 4.917 19.861 1.00 66.88 68 THR A CA 1
ATOM 495 C C . THR A 1 68 ? -9.439 6.008 19.674 1.00 66.88 68 THR A C 1
ATOM 497 O O . THR A 1 68 ? -9.138 7.191 19.814 1.00 66.88 68 THR A O 1
ATOM 500 N N . ASP A 1 69 ? -10.658 5.619 19.321 1.00 55.88 69 ASP A N 1
ATOM 501 C CA . ASP A 1 69 ? -11.788 6.520 19.473 1.00 55.88 69 ASP A CA 1
ATOM 502 C C . ASP A 1 69 ? -11.964 6.806 20.970 1.00 55.88 69 ASP A C 1
ATOM 504 O O . AS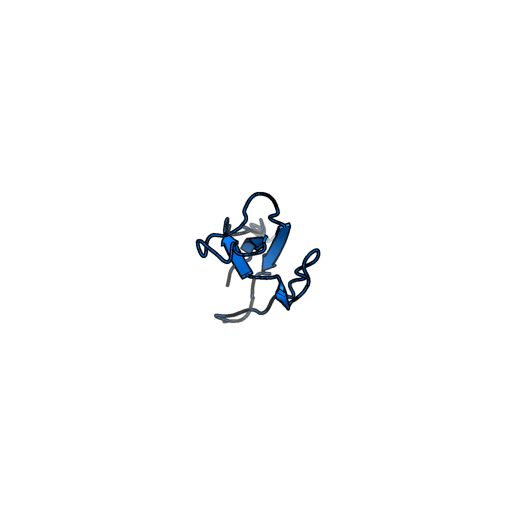P A 1 69 ? -12.068 5.885 21.785 1.00 55.88 69 ASP A O 1
ATOM 508 N N . ALA A 1 70 ? -11.938 8.085 21.341 1.00 47.38 70 ALA A N 1
ATOM 509 C CA . ALA A 1 70 ? -12.107 8.549 22.711 1.00 47.38 70 ALA A CA 1
ATOM 510 C C . ALA A 1 70 ? -13.580 8.494 23.152 1.00 47.38 70 ALA A C 1
ATOM 512 O O . ALA A 1 70 ? -14.072 9.423 23.781 1.00 47.38 70 ALA A O 1
ATOM 513 N N . SER A 1 71 ? -14.297 7.405 22.886 1.00 49.94 71 SER A N 1
ATOM 514 C CA . SER A 1 71 ? -15.580 7.138 23.542 1.00 49.94 71 SER A CA 1
ATOM 515 C C . SER A 1 71 ? -15.339 6.464 24.895 1.00 49.94 71 SER A C 1
ATOM 517 O O . SER A 1 71 ? -15.805 5.366 25.177 1.00 49.94 71 SER A O 1
ATOM 519 N N . GLY A 1 72 ? -14.594 7.159 25.757 1.00 46.53 72 GLY A N 1
ATOM 520 C CA . GLY A 1 72 ? -14.572 6.944 27.203 1.00 46.53 72 GLY A CA 1
ATOM 521 C C . GLY A 1 72 ? -15.777 7.60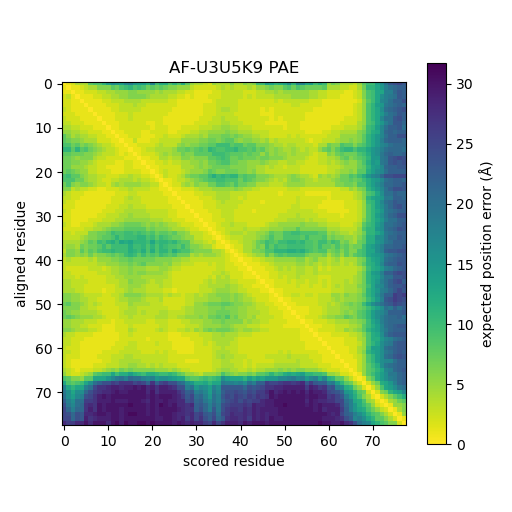3 27.881 1.00 46.53 72 GLY A C 1
ATOM 522 O O . GLY A 1 72 ? -15.632 8.198 28.945 1.00 46.53 72 GLY A O 1
ATOM 523 N N . THR A 1 73 ? -16.959 7.574 27.260 1.00 41.19 73 THR A N 1
ATOM 524 C CA . THR A 1 73 ? -18.162 8.144 27.868 1.00 41.19 73 THR A CA 1
ATOM 525 C C . THR A 1 73 ? -18.754 7.139 28.849 1.00 41.19 73 THR A C 1
ATOM 527 O O . THR A 1 73 ? -19.565 6.287 28.491 1.00 41.19 73 THR A O 1
ATOM 530 N N . VAL A 1 74 ? -18.376 7.275 30.119 1.00 45.09 74 VAL A N 1
ATOM 531 C CA . VAL A 1 74 ? -19.230 6.844 31.226 1.00 45.09 74 VAL A CA 1
ATOM 532 C C . VAL A 1 74 ? -20.443 7.775 31.273 1.00 45.09 74 VAL A C 1
ATOM 534 O O . VAL A 1 74 ? -20.371 8.895 31.765 1.00 45.09 74 VAL A O 1
ATOM 537 N N . VAL A 1 75 ? -21.578 7.324 30.741 1.00 49.28 75 VAL A N 1
ATOM 538 C CA . VAL A 1 75 ? -22.881 7.886 31.117 1.00 49.28 75 VAL A CA 1
ATOM 539 C C . VAL A 1 75 ? -23.276 7.301 32.476 1.00 49.28 75 VAL A C 1
ATOM 541 O O . VAL A 1 75 ? -24.078 6.378 32.564 1.00 49.28 75 VAL A O 1
ATOM 544 N N . ALA A 1 76 ? -22.683 7.814 33.555 1.00 41.69 76 ALA A N 1
ATOM 545 C CA . ALA A 1 76 ? -23.392 7.838 34.833 1.00 41.69 76 ALA A CA 1
ATOM 546 C C . ALA A 1 76 ? -24.433 8.964 34.674 1.00 41.69 76 ALA A C 1
ATOM 548 O O . ALA A 1 76 ? -24.068 10.109 34.445 1.00 41.69 76 ALA A O 1
ATOM 549 N N . GLY A 1 77 ? -25.730 8.694 34.554 1.00 55.06 77 GLY A N 1
ATOM 550 C CA . GLY A 1 77 ? -26.482 7.922 35.528 1.00 55.06 77 GLY A CA 1
ATOM 551 C C . GLY A 1 77 ? -26.747 8.834 36.722 1.00 55.06 77 GLY A C 1
ATOM 552 O O . GLY A 1 77 ? -25.980 8.778 37.669 1.00 55.06 77 GLY A O 1
ATOM 553 N N . GLN A 1 78 ? -27.763 9.689 36.556 1.00 39.19 78 GLN A N 1
ATOM 554 C CA . GLN A 1 78 ? -28.660 10.300 37.551 1.00 39.19 78 GLN A CA 1
ATOM 555 C C . GLN A 1 78 ? -28.104 10.752 38.910 1.00 39.19 78 GLN A C 1
ATOM 557 O O . GLN A 1 78 ? -27.689 9.891 39.714 1.00 39.19 78 GLN A O 1
#

pLDDT: mean 86.56, std 15.9, range [39.19, 97.75]